Protein AF-A0A831QLX2-F1 (afdb_monomer)

Radius of gyration: 13.05 Å; Cα contacts (8 Å, |Δi|>4): 176; chains: 1; bounding box: 30×36×28 Å

pLDDT: mean 95.75, std 7.24, range [48.03, 98.81]

Sequence (93 aa):
MKKIFCFNNGGSDAWYTAMAMAEDGTCIATHVCSHESFMKHDLGITSDWKYNLYNKHYGEGNWELEWVCNPKMHKGLKLAYKRNQEMWAKEGK

Secondary structure (DSSP, 8-state):
-EEEEEEE----TT-EEEEEEETTS-EEEEEEESSHHHHHHHTTSSS-TTHHHHHHHH-TTSEEEEE-S-TTT-HHHHHHHHHHHHHHHHTT-

Organism: NCBI:txid641691

Foldseek 3Di:
DWEWEWEFPDDDAQFTKIWTFTLLQDTQDIDGGNDPVCSCVCVAVPHCHSVVSVCVVQNPPRYDYDYDHDLPPDPSNVNSNVSNVVVVVVVPD

Mean predicted aligned error: 2.89 Å

Solvent-accessible surface area (backbone atoms only — not comparable to full-atom values): 5222 Å² total; per-residue (Å²): 120,43,52,29,41,32,34,78,74,48,71,50,91,61,50,25,34,31,38,30,35,28,54,79,21,50,75,74,47,74,45,82,31,59,48,77,86,51,42,47,40,68,66,26,73,75,42,73,39,62,44,71,54,51,31,70,73,61,37,78,92,35,57,46,80,40,82,44,93,51,65,94,74,36,65,65,57,50,51,8,52,51,38,30,52,52,50,49,63,71,67,70,119

Nearest PDB structures (foldseek):
  8h9d-assembly1_B  TM=3.868E-01  e=1.889E-01  Lachnospiraceae bacterium
  7o3d-assembly1_A  TM=2.551E-01  e=5.947E-02  Saccharomyces cerevisiae S288C
  6klb-assembly1_D  TM=3.090E-01  e=2.604E-01  Lachnospiraceae bacterium
  5ux0-assembly1_A  TM=5.063E-01  e=4.993E+00  Marinitoga piezophila
  6omv-assembly1_B  TM=3.023E-01  e=1.383E+00  Lachnospiraceae bacterium ND2006

Structure (mmCIF, N/CA/C/O backbone):
data_AF-A0A831QLX2-F1
#
_entry.id   AF-A0A831QLX2-F1
#
loop_
_atom_site.group_PDB
_atom_site.id
_atom_site.type_symbol
_atom_site.label_atom_id
_atom_site.label_alt_id
_atom_site.label_comp_id
_atom_site.label_asym_id
_atom_site.label_entity_id
_atom_site.label_seq_id
_atom_site.pdbx_PDB_ins_code
_atom_site.Cartn_x
_atom_site.Cartn_y
_atom_site.Cartn_z
_atom_site.occupancy
_atom_site.B_iso_or_equiv
_atom_site.auth_seq_id
_atom_site.auth_comp_id
_atom_site.auth_asym_id
_atom_site.auth_atom_id
_atom_site.pdbx_PDB_model_num
ATOM 1 N N . MET A 1 1 ? -14.911 -2.082 7.781 1.00 89.50 1 MET A N 1
ATOM 2 C CA . MET A 1 1 ? -13.464 -2.334 7.889 1.00 89.50 1 MET A CA 1
ATOM 3 C C . MET A 1 1 ? -12.723 -1.113 7.370 1.00 89.50 1 MET A C 1
ATOM 5 O O . MET A 1 1 ? -13.214 -0.514 6.418 1.00 89.50 1 MET A O 1
ATOM 9 N N . LYS A 1 2 ? -11.613 -0.713 7.993 1.00 97.88 2 LYS A N 1
ATOM 10 C CA . LYS A 1 2 ? -10.753 0.370 7.501 1.00 97.88 2 LYS A CA 1
ATOM 11 C C . LYS A 1 2 ? -9.805 -0.142 6.420 1.00 97.88 2 LYS A C 1
ATOM 13 O O . LYS A 1 2 ? -9.280 -1.245 6.546 1.00 97.88 2 LYS A O 1
ATOM 18 N N . LYS A 1 3 ? -9.581 0.640 5.365 1.00 98.50 3 LYS A N 1
ATOM 19 C CA . LYS A 1 3 ? -8.710 0.230 4.249 1.00 98.50 3 LYS A CA 1
ATOM 20 C C . LYS A 1 3 ? -7.259 0.647 4.481 1.00 98.50 3 LYS A C 1
ATOM 22 O O . LYS A 1 3 ? -6.991 1.784 4.870 1.00 98.50 3 LYS A O 1
ATOM 27 N N . ILE A 1 4 ? -6.328 -0.251 4.171 1.00 98.81 4 ILE A N 1
ATOM 28 C CA . ILE A 1 4 ? -4.896 0.036 4.055 1.00 98.81 4 ILE A CA 1
ATOM 29 C C . ILE A 1 4 ? -4.449 -0.380 2.652 1.00 98.81 4 ILE A C 1
ATOM 31 O O . ILE A 1 4 ? -4.512 -1.549 2.281 1.00 98.81 4 ILE A O 1
ATOM 35 N N . PHE A 1 5 ? -4.015 0.590 1.855 1.00 98.81 5 PHE A N 1
ATOM 36 C CA . PHE A 1 5 ? -3.614 0.396 0.468 1.00 98.81 5 PHE A CA 1
ATOM 37 C C . PHE A 1 5 ? -2.128 0.047 0.389 1.00 98.81 5 PHE A C 1
ATOM 39 O O . PHE A 1 5 ? -1.276 0.875 0.714 1.00 98.81 5 PHE A O 1
ATOM 46 N N . CYS A 1 6 ? -1.827 -1.159 -0.078 1.00 98.75 6 CYS A N 1
ATOM 47 C CA . CYS A 1 6 ? -0.487 -1.683 -0.311 1.00 98.75 6 CYS A CA 1
ATOM 48 C C . CYS A 1 6 ? -0.124 -1.545 -1.791 1.00 98.75 6 CYS A C 1
ATOM 50 O O . CYS A 1 6 ? -0.894 -1.969 -2.653 1.00 98.75 6 CYS A O 1
ATOM 52 N N . PHE A 1 7 ? 1.031 -0.965 -2.111 1.00 98.44 7 PHE A N 1
ATOM 53 C CA . PHE A 1 7 ? 1.425 -0.758 -3.504 1.00 98.44 7 PHE A CA 1
ATOM 54 C C . PHE A 1 7 ? 2.931 -0.626 -3.713 1.00 98.44 7 PHE A C 1
ATOM 56 O O . PHE A 1 7 ? 3.676 -0.237 -2.811 1.00 98.44 7 PHE A O 1
ATOM 63 N N . ASN A 1 8 ? 3.352 -0.893 -4.951 1.00 97.94 8 ASN A N 1
ATOM 64 C CA . ASN A 1 8 ? 4.661 -0.511 -5.464 1.00 97.94 8 ASN A CA 1
ATOM 65 C C . ASN A 1 8 ? 4.696 1.016 -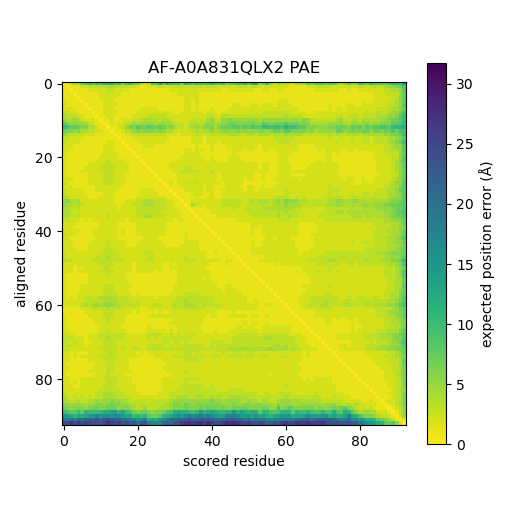5.687 1.00 97.94 8 ASN A C 1
ATOM 67 O O . ASN A 1 8 ? 3.963 1.549 -6.522 1.00 97.94 8 ASN A O 1
ATOM 71 N N . ASN A 1 9 ? 5.543 1.724 -4.940 1.00 97.56 9 ASN A N 1
ATOM 72 C CA . ASN A 1 9 ? 5.768 3.169 -5.044 1.00 97.56 9 ASN A CA 1
ATOM 73 C C . ASN A 1 9 ? 6.889 3.531 -6.046 1.00 97.56 9 ASN A C 1
ATOM 75 O O . ASN A 1 9 ? 7.361 4.666 -6.087 1.00 97.56 9 ASN A O 1
ATOM 79 N N . GLY A 1 10 ? 7.312 2.575 -6.872 1.00 96.44 10 GLY A N 1
ATOM 80 C CA . GLY A 1 10 ? 8.373 2.731 -7.859 1.00 96.44 10 GLY A CA 1
ATOM 81 C C . GLY A 1 10 ? 9.755 2.356 -7.323 1.00 96.44 10 GLY A C 1
ATOM 82 O O . GLY A 1 10 ? 9.898 1.730 -6.273 1.00 96.44 10 GLY A O 1
ATOM 83 N N . GLY A 1 11 ? 10.778 2.728 -8.090 1.00 94.81 11 GLY A N 1
ATOM 84 C CA . GLY A 1 11 ? 12.174 2.347 -7.881 1.00 94.81 11 GLY A CA 1
ATOM 85 C C . GLY A 1 11 ? 12.750 1.679 -9.128 1.00 94.81 11 GLY A C 1
ATOM 86 O O . GLY A 1 11 ? 12.189 1.801 -10.219 1.00 94.81 11 GLY A O 1
ATOM 87 N N . SER A 1 12 ? 13.868 0.985 -8.958 1.00 92.75 12 SER A N 1
ATOM 88 C CA . SER A 1 12 ? 14.549 0.219 -10.008 1.00 92.75 12 SER A CA 1
ATOM 89 C C . SER A 1 12 ? 14.886 -1.182 -9.507 1.00 92.75 12 SER A C 1
ATOM 91 O O . SER A 1 12 ? 14.752 -1.445 -8.313 1.00 92.75 12 SER A O 1
ATOM 93 N N . ASP A 1 13 ? 15.356 -2.057 -10.395 1.00 90.19 13 ASP A N 1
ATOM 94 C CA . ASP A 1 13 ? 15.814 -3.409 -10.058 1.00 90.19 13 ASP A CA 1
ATOM 95 C C . ASP A 1 13 ? 16.680 -3.412 -8.788 1.00 90.19 13 ASP A C 1
ATOM 97 O O . ASP A 1 13 ? 17.574 -2.576 -8.631 1.00 90.19 13 ASP A O 1
ATOM 101 N N . ALA A 1 14 ? 16.382 -4.340 -7.874 1.00 91.94 14 ALA A N 1
ATOM 102 C CA . ALA A 1 14 ? 16.964 -4.462 -6.534 1.00 91.94 14 ALA A CA 1
ATOM 103 C C . ALA A 1 14 ? 16.626 -3.344 -5.513 1.00 91.94 14 ALA A C 1
ATOM 105 O O . ALA A 1 14 ? 16.984 -3.481 -4.344 1.00 91.94 14 ALA A O 1
ATOM 106 N N . TRP A 1 15 ? 15.910 -2.285 -5.909 1.00 96.00 15 TRP A N 1
ATOM 107 C CA . TRP A 1 15 ? 15.676 -1.068 -5.114 1.00 96.00 15 TRP A CA 1
ATOM 108 C C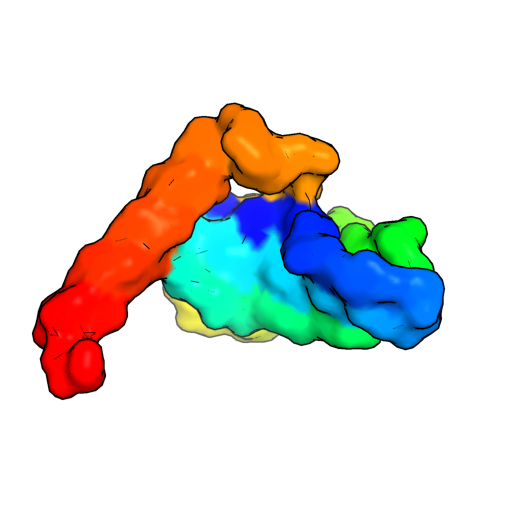 . TRP A 1 15 ? 14.245 -0.527 -5.231 1.00 96.00 15 TRP A C 1
ATOM 110 O O . TRP A 1 15 ? 14.018 0.686 -5.291 1.00 96.00 15 TRP A O 1
ATOM 120 N N . TYR A 1 16 ? 13.251 -1.407 -5.281 1.00 97.56 16 TYR A N 1
ATOM 121 C CA . TYR A 1 16 ? 11.865 -0.962 -5.286 1.00 97.56 16 TYR A CA 1
ATOM 122 C C . TYR A 1 16 ? 11.399 -0.553 -3.890 1.00 97.56 16 TYR A C 1
ATOM 124 O O . TYR A 1 16 ? 11.878 -1.067 -2.884 1.00 97.56 16 TYR A O 1
ATOM 132 N N . THR A 1 17 ? 10.419 0.343 -3.816 1.00 97.94 17 THR A N 1
ATOM 133 C CA . THR A 1 17 ? 9.824 0.779 -2.548 1.00 97.94 17 THR A CA 1
ATOM 134 C C . THR A 1 17 ? 8.369 0.342 -2.478 1.00 97.94 17 THR A C 1
ATOM 136 O O . THR A 1 17 ? 7.543 0.796 -3.262 1.00 97.94 17 THR A O 1
ATOM 139 N N . ALA A 1 18 ? 8.036 -0.508 -1.514 1.00 98.12 18 ALA A N 1
ATOM 140 C CA . ALA A 1 18 ? 6.666 -0.874 -1.185 1.00 98.12 18 ALA A CA 1
ATOM 141 C C . ALA A 1 18 ? 6.125 0.055 -0.088 1.00 98.12 18 ALA A C 1
ATOM 143 O O . ALA A 1 18 ? 6.843 0.389 0.860 1.00 98.12 18 ALA A O 1
ATOM 144 N N . MET A 1 19 ? 4.860 0.466 -0.191 1.00 98.56 19 MET A N 1
ATOM 145 C CA . MET A 1 19 ? 4.201 1.330 0.794 1.00 98.56 19 MET A CA 1
ATOM 146 C C . MET A 1 19 ? 2.823 0.801 1.187 1.00 98.56 19 MET A C 1
ATOM 148 O O . MET A 1 19 ? 2.088 0.294 0.342 1.00 98.56 19 MET A O 1
ATOM 152 N N . ALA A 1 20 ? 2.466 0.980 2.461 1.00 98.69 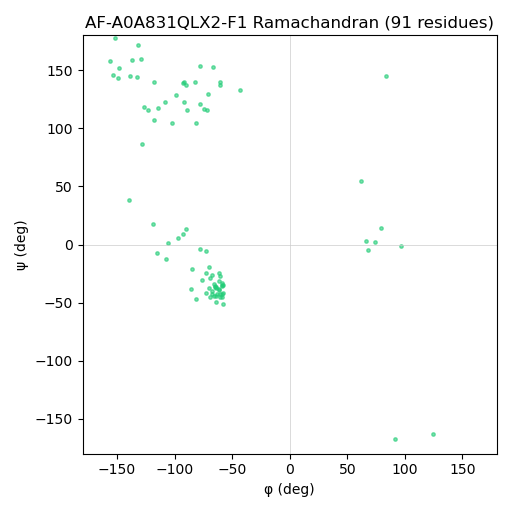20 ALA A N 1
ATOM 153 C CA . ALA A 1 20 ? 1.134 0.753 3.007 1.00 98.69 20 ALA A CA 1
ATOM 154 C C . ALA A 1 20 ? 0.563 2.074 3.548 1.00 98.69 20 ALA A C 1
ATOM 156 O O . ALA A 1 20 ? 1.000 2.576 4.588 1.00 98.69 20 ALA A O 1
ATOM 157 N N . MET A 1 21 ? -0.410 2.637 2.831 1.00 98.69 21 MET A N 1
ATOM 158 C CA . MET A 1 21 ? -1.074 3.893 3.182 1.00 98.69 21 MET A CA 1
ATOM 159 C C . MET A 1 21 ? -2.504 3.628 3.650 1.00 98.69 21 MET A C 1
ATOM 161 O O . MET A 1 21 ? -3.312 3.060 2.920 1.00 98.69 21 MET A O 1
ATOM 165 N N . ALA A 1 22 ? -2.817 4.058 4.864 1.00 98.56 22 ALA A N 1
ATOM 166 C CA . ALA A 1 22 ? -4.146 3.980 5.445 1.00 98.56 22 ALA A CA 1
ATOM 167 C C . ALA A 1 22 ? -5.125 4.895 4.698 1.00 98.56 22 ALA A C 1
ATOM 169 O O . ALA A 1 22 ? -4.728 5.931 4.163 1.00 98.56 22 ALA A O 1
ATOM 170 N N . GLU A 1 23 ? -6.417 4.567 4.693 1.00 98.44 23 GLU A N 1
ATOM 171 C CA . GLU A 1 23 ? -7.415 5.409 4.030 1.00 98.44 23 GLU A CA 1
ATOM 172 C C . GLU A 1 23 ? -7.491 6.828 4.602 1.00 98.44 23 GLU A C 1
ATOM 174 O O . GLU A 1 23 ? -7.831 7.757 3.871 1.00 98.44 23 GLU A O 1
ATOM 179 N N . ASP A 1 24 ? -7.143 7.028 5.875 1.00 97.94 24 ASP A N 1
ATOM 180 C CA . ASP A 1 24 ? -7.051 8.357 6.495 1.00 97.94 24 ASP A CA 1
ATOM 181 C C . ASP A 1 24 ? -5.834 9.179 6.035 1.00 97.94 24 ASP A C 1
ATOM 183 O O . ASP A 1 24 ? -5.740 10.357 6.363 1.00 97.94 24 ASP A O 1
ATOM 187 N N . GLY A 1 25 ? -4.945 8.591 5.233 1.00 97.81 25 GLY A N 1
ATOM 188 C CA . GLY A 1 25 ? -3.741 9.221 4.707 1.00 97.81 25 GLY A CA 1
ATOM 189 C C . GLY A 1 25 ? -2.470 8.936 5.503 1.00 97.81 25 GLY A C 1
ATOM 190 O O . GLY A 1 25 ? -1.399 9.386 5.102 1.00 97.81 25 GLY A O 1
ATOM 191 N N . THR A 1 26 ? -2.525 8.186 6.601 1.00 98.00 26 THR A N 1
ATOM 192 C CA . THR A 1 26 ? -1.321 7.812 7.357 1.00 98.00 26 THR A CA 1
ATOM 193 C C . THR A 1 26 ? -0.487 6.802 6.570 1.00 98.00 26 THR A C 1
ATOM 195 O O . THR A 1 26 ? -0.993 5.775 6.123 1.00 98.00 26 THR A O 1
ATOM 198 N N . CYS A 1 27 ? 0.814 7.052 6.409 1.00 97.81 27 CYS A N 1
ATOM 199 C CA . CYS A 1 27 ? 1.737 6.035 5.905 1.00 97.81 27 CYS A CA 1
ATOM 200 C C . CYS A 1 27 ? 2.137 5.120 7.070 1.00 97.81 27 CYS A C 1
ATOM 202 O O . CYS A 1 27 ? 2.907 5.536 7.933 1.00 97.81 27 CYS A O 1
ATOM 204 N N . ILE A 1 28 ? 1.584 3.906 7.128 1.00 98.12 28 ILE A N 1
ATOM 205 C CA . ILE A 1 28 ? 1.761 3.019 8.290 1.00 98.12 28 ILE A CA 1
ATOM 206 C C . ILE A 1 28 ? 3.049 2.199 8.170 1.00 98.12 28 ILE A C 1
ATOM 208 O O . ILE A 1 28 ? 3.730 1.961 9.167 1.00 98.12 28 ILE A O 1
ATOM 212 N N . ALA A 1 29 ? 3.387 1.744 6.961 1.00 98.19 29 ALA A N 1
ATOM 213 C CA . ALA A 1 29 ? 4.559 0.907 6.739 1.00 98.19 29 ALA A CA 1
ATOM 214 C C . ALA A 1 29 ? 5.189 1.136 5.364 1.00 98.19 29 ALA A C 1
ATOM 216 O O . ALA A 1 29 ? 4.509 1.464 4.390 1.00 98.19 29 ALA A O 1
ATOM 217 N N . THR A 1 30 ? 6.497 0.894 5.293 1.00 97.81 30 THR A N 1
ATOM 218 C CA . THR A 1 30 ? 7.277 0.856 4.054 1.00 97.81 30 THR A CA 1
ATOM 219 C C . THR A 1 30 ? 8.243 -0.329 4.071 1.00 97.81 30 THR A C 1
ATOM 221 O O . THR A 1 30 ? 8.576 -0.869 5.136 1.00 97.81 30 THR A O 1
ATOM 224 N N . HIS A 1 31 ? 8.691 -0.745 2.889 1.00 97.88 31 HIS A N 1
ATOM 225 C CA . HIS A 1 31 ? 9.778 -1.706 2.736 1.00 97.88 31 HIS A CA 1
ATOM 226 C C . HIS A 1 31 ? 10.565 -1.443 1.451 1.00 97.88 31 HIS A C 1
ATOM 228 O O . HIS A 1 31 ? 9.979 -1.088 0.429 1.00 97.88 31 HIS A O 1
ATOM 234 N N . VAL A 1 32 ? 11.884 -1.631 1.494 1.00 97.56 32 VAL A N 1
ATOM 235 C CA . VAL A 1 32 ? 12.723 -1.656 0.289 1.00 97.56 32 VAL A CA 1
ATOM 236 C C . VAL A 1 32 ? 12.822 -3.104 -0.162 1.00 97.56 32 VAL A C 1
ATOM 238 O O . VAL A 1 32 ? 13.237 -3.955 0.615 1.00 97.56 32 VAL A O 1
ATOM 241 N N . CYS A 1 33 ? 12.418 -3.376 -1.398 1.00 95.31 33 CYS A N 1
ATOM 242 C CA . CYS A 1 33 ? 12.288 -4.720 -1.942 1.00 95.31 33 CYS A CA 1
ATOM 243 C C . CYS A 1 33 ? 13.233 -4.903 -3.123 1.00 95.31 33 CYS A C 1
ATOM 245 O O . CYS A 1 33 ? 13.324 -4.043 -4.002 1.00 95.31 33 CYS A O 1
ATOM 247 N N . SER A 1 34 ? 13.859 -6.073 -3.201 1.00 94.69 34 SER A N 1
ATOM 248 C CA . SER A 1 34 ? 14.691 -6.426 -4.349 1.00 94.69 34 SER A CA 1
ATOM 249 C C . SER A 1 34 ? 13.871 -6.725 -5.610 1.00 94.69 34 SER A C 1
ATOM 251 O O . SER A 1 34 ? 14.377 -6.585 -6.722 1.00 94.69 34 SER A O 1
ATOM 253 N N . HIS A 1 35 ? 12.603 -7.118 -5.448 1.00 94.88 35 HIS A N 1
ATOM 254 C CA . HIS A 1 35 ? 11.708 -7.479 -6.542 1.00 94.88 35 HIS A CA 1
ATOM 255 C C . HIS A 1 35 ? 10.235 -7.248 -6.164 1.00 94.88 35 HIS A C 1
ATOM 257 O O . HIS A 1 35 ? 9.842 -7.465 -5.016 1.00 94.88 35 HIS A O 1
ATOM 263 N N . GLU A 1 36 ? 9.397 -6.856 -7.130 1.00 93.19 36 GLU A N 1
ATOM 264 C CA . GLU A 1 36 ? 7.973 -6.556 -6.890 1.00 93.19 36 GLU A CA 1
ATOM 265 C C . GLU A 1 36 ? 7.187 -7.766 -6.359 1.00 93.19 36 GLU A C 1
ATOM 267 O O . GLU A 1 36 ? 6.278 -7.616 -5.542 1.00 93.19 36 GLU A O 1
ATOM 272 N N . SER A 1 37 ? 7.568 -8.983 -6.757 1.00 94.75 37 SER A N 1
ATOM 273 C CA . SER A 1 37 ? 6.888 -10.210 -6.318 1.00 94.75 37 SER A CA 1
ATOM 274 C C . SER A 1 37 ? 6.930 -10.437 -4.803 1.00 94.75 37 SER A C 1
ATOM 276 O O . SER A 1 37 ? 6.057 -11.130 -4.286 1.00 94.75 37 SER A O 1
ATOM 278 N N . PHE A 1 38 ? 7.911 -9.870 -4.092 1.00 96.75 38 PHE A N 1
ATOM 279 C CA . PHE A 1 38 ? 8.022 -10.003 -2.635 1.00 96.75 38 PHE A CA 1
ATOM 280 C C . PHE A 1 38 ? 7.181 -8.976 -1.873 1.00 96.75 38 PHE A C 1
ATOM 282 O O . PHE A 1 38 ? 6.756 -9.245 -0.755 1.00 96.75 38 PHE A O 1
ATOM 289 N N . MET A 1 39 ? 6.801 -7.862 -2.503 1.00 98.12 39 MET A N 1
ATOM 290 C CA . MET A 1 39 ? 6.139 -6.743 -1.821 1.00 98.12 39 MET A CA 1
ATOM 291 C C . MET A 1 39 ? 4.828 -7.115 -1.128 1.00 98.12 39 MET A C 1
ATOM 293 O O . MET A 1 39 ? 4.503 -6.571 -0.075 1.00 98.12 39 MET A O 1
ATOM 297 N N . LYS A 1 40 ? 4.053 -8.038 -1.711 1.00 98.25 40 LYS A N 1
ATOM 298 C CA . LYS A 1 40 ? 2.822 -8.536 -1.082 1.00 98.25 40 LYS A CA 1
ATOM 299 C C . LYS A 1 40 ? 3.121 -9.275 0.222 1.00 98.25 40 LYS A C 1
ATOM 301 O O . LYS A 1 40 ? 2.370 -9.127 1.179 1.00 98.25 40 LYS A O 1
ATOM 306 N N . HIS A 1 41 ? 4.211 -10.032 0.275 1.00 98.06 41 HIS A N 1
ATOM 307 C CA . HIS A 1 41 ? 4.668 -10.657 1.509 1.00 98.06 41 HIS A CA 1
ATOM 308 C C . HIS A 1 41 ? 5.193 -9.597 2.483 1.00 98.06 41 HIS A C 1
ATOM 310 O O . HIS A 1 41 ? 4.797 -9.591 3.641 1.00 98.06 41 HIS A O 1
ATOM 316 N N . ASP A 1 42 ? 6.006 -8.653 2.014 1.00 97.88 42 ASP A N 1
ATOM 317 C CA . ASP A 1 42 ? 6.668 -7.674 2.885 1.00 97.88 42 ASP A CA 1
ATOM 318 C C . ASP A 1 42 ? 5.699 -6.675 3.544 1.00 97.88 42 ASP A C 1
ATOM 320 O O . ASP A 1 42 ? 5.974 -6.143 4.626 1.00 97.88 42 ASP A O 1
ATOM 324 N N . LEU A 1 43 ? 4.556 -6.427 2.895 1.00 98.38 43 LEU A N 1
ATOM 325 C CA . LEU A 1 43 ? 3.458 -5.597 3.398 1.00 98.38 43 LEU A CA 1
ATOM 326 C C . LEU A 1 43 ? 2.324 -6.398 4.066 1.00 98.38 43 LEU A C 1
ATOM 328 O O . LEU A 1 43 ? 1.298 -5.813 4.399 1.00 98.38 43 LEU A O 1
ATOM 332 N N . GLY A 1 44 ? 2.456 -7.716 4.234 1.00 98.12 44 GLY A N 1
ATOM 333 C CA . GLY A 1 44 ? 1.457 -8.515 4.955 1.00 98.12 44 GLY A CA 1
ATOM 334 C C . GLY A 1 44 ? 0.189 -8.888 4.167 1.00 98.12 44 GLY A C 1
ATOM 335 O O . GLY A 1 44 ? -0.798 -9.336 4.743 1.00 98.12 44 GLY A O 1
ATOM 336 N N . ILE A 1 45 ? 0.163 -8.742 2.839 1.00 98.19 45 ILE A N 1
ATOM 337 C CA . ILE A 1 45 ? -0.959 -9.246 2.015 1.00 98.19 45 ILE A CA 1
ATOM 338 C C . ILE A 1 45 ? -0.981 -10.781 2.023 1.00 98.19 45 ILE A C 1
ATOM 340 O O . ILE A 1 45 ? -2.045 -11.392 2.048 1.00 98.19 45 ILE A O 1
ATOM 344 N N . THR A 1 46 ? 0.196 -11.407 1.963 1.00 98.06 46 THR A N 1
ATOM 345 C CA . THR A 1 46 ? 0.360 -12.873 1.938 1.00 98.06 46 THR A CA 1
ATOM 346 C C . THR A 1 46 ? 1.161 -13.396 3.134 1.00 98.06 46 THR A C 1
ATOM 348 O O . THR A 1 46 ? 1.720 -14.4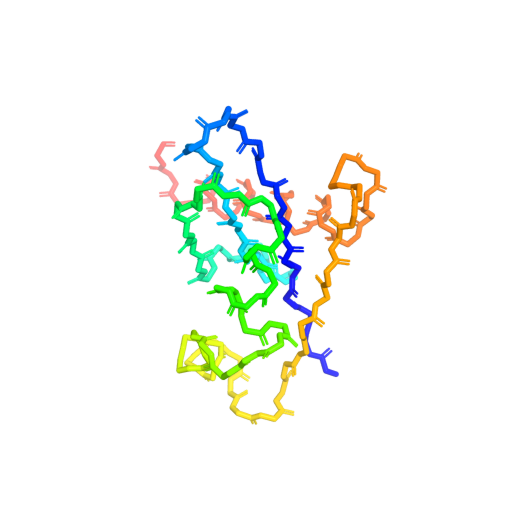88 3.072 1.00 98.06 46 THR A O 1
ATOM 351 N N . SER A 1 47 ? 1.286 -12.594 4.188 1.00 98.00 47 SER A N 1
ATOM 352 C CA . SER A 1 47 ? 1.976 -12.915 5.440 1.00 98.00 47 SER A CA 1
ATOM 353 C C . SER A 1 47 ? 1.342 -12.110 6.580 1.00 98.00 47 SER A C 1
ATOM 355 O O . SER A 1 47 ? 0.455 -11.295 6.344 1.00 98.00 47 SER A O 1
ATOM 357 N N . ASP A 1 48 ? 1.807 -12.303 7.806 1.00 97.94 48 ASP A N 1
ATOM 358 C CA . ASP A 1 48 ? 1.456 -11.494 8.977 1.00 97.94 48 ASP A CA 1
ATOM 359 C C . ASP A 1 48 ? 2.436 -10.327 9.220 1.00 97.94 48 ASP A C 1
ATOM 361 O O . ASP A 1 48 ? 2.380 -9.636 10.246 1.00 97.94 48 ASP A O 1
ATOM 365 N N . TRP A 1 49 ? 3.351 -10.065 8.278 1.00 97.75 49 TRP A N 1
ATOM 366 C CA . TRP A 1 49 ? 4.315 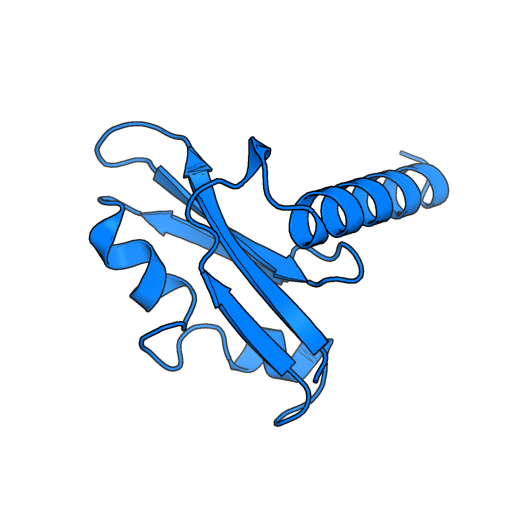-8.981 8.420 1.00 97.75 49 TRP A CA 1
ATOM 367 C C . TRP A 1 49 ? 3.610 -7.633 8.546 1.00 97.75 49 TRP A C 1
ATOM 369 O O . TRP A 1 49 ? 2.642 -7.334 7.851 1.00 97.75 49 TRP A O 1
ATOM 379 N N . LYS A 1 50 ? 4.137 -6.788 9.441 1.00 97.81 50 LYS A N 1
ATOM 380 C CA . LYS A 1 50 ? 3.625 -5.439 9.749 1.00 97.81 50 LYS A CA 1
ATOM 381 C C . LYS A 1 50 ? 2.235 -5.401 10.406 1.00 97.81 50 LYS A C 1
ATOM 383 O O . LYS A 1 50 ? 1.773 -4.301 10.712 1.00 97.81 50 LYS A O 1
ATOM 388 N N . TYR A 1 51 ? 1.599 -6.538 10.722 1.00 98.31 51 TYR A N 1
ATOM 389 C CA . TYR A 1 51 ? 0.270 -6.563 11.363 1.00 98.31 51 TYR A CA 1
ATOM 390 C C . TYR A 1 51 ? 0.261 -5.843 12.708 1.00 98.31 51 TYR A C 1
ATOM 392 O O . TYR A 1 51 ? -0.710 -5.174 13.043 1.00 98.31 51 TYR A O 1
ATOM 400 N N . ASN A 1 52 ? 1.367 -5.882 13.452 1.00 98.50 52 ASN A N 1
ATOM 401 C CA . ASN A 1 52 ? 1.526 -5.105 14.679 1.00 98.50 52 ASN A CA 1
ATOM 402 C C . ASN A 1 52 ? 1.375 -3.586 14.451 1.00 98.50 52 ASN A C 1
ATOM 404 O O . ASN A 1 52 ? 0.816 -2.897 15.302 1.00 98.50 52 ASN A O 1
ATOM 408 N N . LEU A 1 53 ? 1.835 -3.058 13.311 1.00 98.62 53 LEU A N 1
ATOM 409 C CA . LEU A 1 53 ? 1.673 -1.647 12.949 1.00 98.62 53 LEU A CA 1
ATOM 410 C C . LEU A 1 53 ? 0.222 -1.340 12.565 1.00 98.62 53 LEU A C 1
ATOM 412 O O . LEU A 1 53 ? -0.326 -0.328 12.998 1.00 98.62 53 LEU A O 1
ATOM 416 N N . TYR A 1 54 ? -0.418 -2.231 11.805 1.00 98.56 54 TYR A N 1
ATOM 417 C CA . TYR A 1 54 ? -1.817 -2.080 11.397 1.00 98.56 54 TYR A CA 1
ATOM 418 C C . TYR A 1 54 ? -2.772 -2.161 12.596 1.00 98.56 54 TYR A C 1
ATOM 420 O O . TYR A 1 54 ? -3.630 -1.294 12.766 1.00 98.56 54 TYR A O 1
ATOM 428 N N . ASN A 1 55 ? -2.547 -3.122 13.494 1.00 98.50 55 ASN A N 1
ATOM 429 C CA . ASN A 1 55 ? -3.266 -3.261 14.759 1.00 98.50 55 ASN A CA 1
ATOM 430 C C . ASN A 1 55 ? -3.063 -2.039 15.657 1.00 98.50 55 ASN A C 1
ATOM 432 O O . ASN A 1 55 ? -4.014 -1.581 16.281 1.00 98.50 55 ASN A O 1
ATOM 436 N N . LYS A 1 56 ? -1.855 -1.466 15.703 1.00 98.62 56 LYS A N 1
ATOM 437 C CA . LYS A 1 56 ? -1.601 -0.235 16.461 1.00 98.62 56 LYS A CA 1
ATOM 438 C C . LYS A 1 56 ? -2.364 0.970 15.899 1.00 98.62 56 LYS A C 1
ATOM 440 O O . LYS A 1 56 ? -2.778 1.821 16.679 1.00 98.62 56 LYS A O 1
ATOM 445 N N . HIS A 1 57 ? -2.534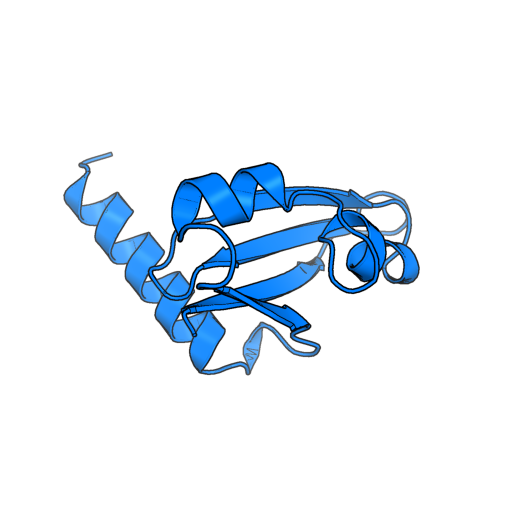 1.057 14.577 1.00 98.12 57 HIS A N 1
ATOM 446 C CA . HIS A 1 57 ? -3.189 2.198 13.924 1.00 98.12 57 HIS A CA 1
ATOM 447 C C . HIS A 1 57 ? -4.722 2.116 13.956 1.00 98.12 57 HIS A C 1
ATOM 449 O O . HIS A 1 57 ? -5.379 3.093 14.301 1.00 98.12 57 HIS A O 1
ATOM 455 N N . TYR A 1 58 ? -5.300 0.957 13.623 1.00 98.25 58 TYR A N 1
ATOM 456 C CA . TYR A 1 58 ? -6.757 0.786 13.503 1.00 98.25 58 TYR A CA 1
ATOM 457 C C . TYR A 1 58 ? -7.389 -0.176 14.515 1.00 98.25 58 TYR A C 1
ATOM 459 O O . TYR A 1 58 ? -8.615 -0.246 14.594 1.00 98.25 58 TYR A O 1
ATOM 467 N N . GLY A 1 59 ? -6.595 -0.888 15.311 1.00 98.12 59 GLY A N 1
ATOM 468 C CA . GLY A 1 59 ? -7.066 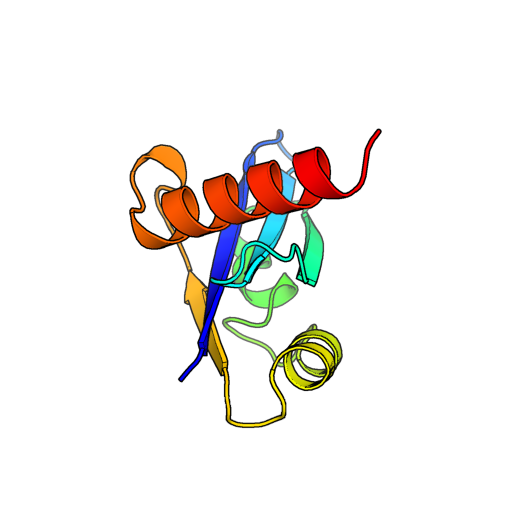-1.972 16.172 1.00 98.12 59 GLY A CA 1
ATOM 469 C C . GLY A 1 59 ? -7.171 -3.298 15.417 1.00 98.12 59 GLY A C 1
ATOM 470 O O . GLY A 1 59 ? -7.502 -3.338 14.232 1.00 98.12 59 GLY A O 1
ATOM 471 N N . GLU A 1 60 ? -6.884 -4.396 16.109 1.00 98.06 60 GLU A N 1
ATOM 472 C CA . GLU A 1 60 ? -6.976 -5.741 15.540 1.00 98.06 60 GLU A CA 1
ATOM 473 C C . GLU A 1 60 ? -8.403 -6.062 15.072 1.00 98.06 60 GLU A C 1
ATOM 475 O O . GLU A 1 60 ? -9.381 -5.716 15.734 1.00 98.06 60 GLU A O 1
ATOM 480 N N . GLY A 1 61 ? -8.521 -6.678 13.892 1.00 97.25 61 GLY A N 1
ATOM 481 C CA . GLY A 1 61 ? -9.810 -7.026 13.284 1.00 97.25 61 GLY A CA 1
ATOM 482 C C . GLY A 1 61 ? -10.600 -5.851 12.692 1.00 97.25 61 GLY A C 1
ATOM 483 O O . GLY A 1 61 ? -11.701 -6.064 12.191 1.00 97.25 61 GLY A O 1
ATOM 484 N N . ASN A 1 62 ? -10.062 -4.625 12.717 1.00 98.25 62 ASN A N 1
ATOM 485 C CA . ASN A 1 62 ? -10.748 -3.427 12.212 1.00 98.25 62 ASN A CA 1
ATOM 486 C C . ASN A 1 62 ? -10.208 -2.907 10.876 1.00 98.25 62 ASN A C 1
ATOM 488 O O . ASN A 1 62 ? -10.708 -1.899 10.367 1.00 98.25 62 ASN A O 1
ATOM 492 N N . TRP A 1 63 ? -9.218 -3.575 10.289 1.00 98.44 63 TRP A N 1
ATOM 493 C CA . TRP A 1 63 ? -8.587 -3.182 9.034 1.00 98.44 63 TRP A CA 1
ATOM 494 C C . TRP A 1 63 ? -8.525 -4.339 8.039 1.00 98.44 63 TRP A C 1
ATOM 496 O O . TRP A 1 63 ? -8.626 -5.508 8.395 1.00 98.44 63 TRP A O 1
ATOM 506 N N . GLU A 1 64 ? -8.366 -3.989 6.770 1.00 98.44 64 GLU A N 1
ATOM 507 C CA . GLU A 1 64 ? -8.086 -4.920 5.682 1.00 98.44 64 GLU A CA 1
ATOM 508 C C . GLU A 1 64 ? -7.039 -4.308 4.747 1.00 98.44 64 GLU A C 1
ATOM 510 O O . GLU A 1 64 ? -7.006 -3.090 4.528 1.00 98.44 64 GLU A O 1
ATOM 515 N N . LEU A 1 65 ? -6.181 -5.167 4.200 1.00 98.62 65 LEU A N 1
ATOM 516 C CA . LEU A 1 65 ? -5.163 -4.770 3.238 1.00 98.62 65 LEU A CA 1
ATOM 517 C C . LEU A 1 65 ? -5.697 -4.931 1.818 1.00 98.62 65 LEU A C 1
ATOM 519 O O . LEU A 1 65 ? -6.339 -5.924 1.477 1.00 98.62 65 LEU A O 1
ATOM 523 N N . GLU A 1 66 ? -5.387 -3.960 0.972 1.00 98.56 66 GLU A N 1
ATOM 524 C CA . GLU A 1 66 ? -5.755 -3.956 -0.436 1.00 98.56 66 GLU A CA 1
ATOM 525 C C . GLU A 1 66 ? -4.509 -3.736 -1.288 1.00 98.56 66 GLU A C 1
ATOM 527 O O . GLU A 1 66 ? -3.870 -2.688 -1.205 1.00 98.56 66 GLU A O 1
ATOM 532 N N . TRP A 1 67 ? -4.165 -4.710 -2.134 1.00 98.50 67 TRP A N 1
ATOM 533 C CA . TRP A 1 67 ? -3.088 -4.530 -3.103 1.00 98.50 67 TRP A CA 1
ATOM 534 C C . TRP A 1 67 ? -3.563 -3.706 -4.302 1.00 98.50 67 TRP A C 1
ATOM 536 O O . TRP A 1 67 ? -4.459 -4.119 -5.039 1.00 98.50 67 TRP A O 1
ATOM 546 N N . VAL A 1 68 ? -2.915 -2.570 -4.545 1.00 98.44 68 VAL A N 1
ATOM 547 C CA . VAL A 1 68 ? -3.259 -1.643 -5.623 1.00 98.44 68 VAL A CA 1
ATOM 548 C C . VAL A 1 68 ? -2.279 -1.799 -6.788 1.00 98.44 68 VAL A C 1
ATOM 550 O O . VAL A 1 68 ? -1.162 -1.289 -6.753 1.00 98.44 68 VAL A O 1
ATOM 553 N N . CYS A 1 69 ? -2.725 -2.450 -7.869 1.00 96.50 69 CYS A N 1
ATOM 554 C CA . CYS A 1 69 ? -1.899 -2.676 -9.066 1.00 96.50 69 CYS A CA 1
ATOM 555 C C . CYS A 1 69 ? -1.598 -1.396 -9.864 1.00 96.50 69 CYS A C 1
ATOM 557 O O . CYS A 1 69 ? -0.577 -1.317 -10.536 1.00 96.50 69 CYS A O 1
ATOM 559 N N . ASN A 1 70 ? -2.488 -0.396 -9.829 1.00 96.69 70 ASN A N 1
ATOM 560 C CA . ASN A 1 70 ? 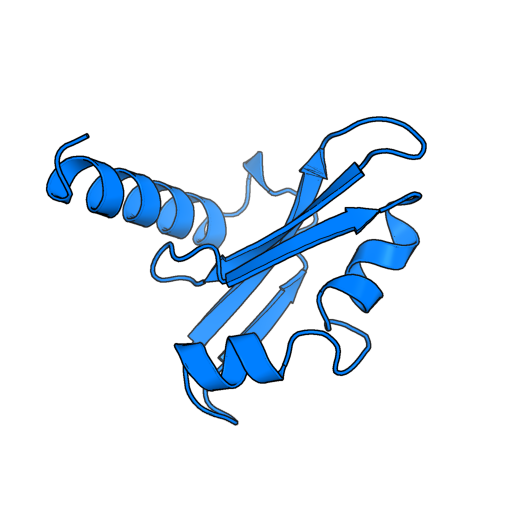-2.267 0.886 -10.502 1.00 96.69 70 ASN A CA 1
ATOM 561 C C . ASN A 1 70 ? -2.475 2.062 -9.534 1.00 96.69 70 ASN A C 1
ATOM 563 O O . ASN A 1 70 ? -3.570 2.639 -9.478 1.00 96.69 70 ASN A O 1
ATOM 567 N N . PRO A 1 71 ? -1.425 2.449 -8.788 1.00 95.94 71 PRO A N 1
ATOM 568 C CA . PRO A 1 71 ? -1.509 3.502 -7.775 1.00 95.94 71 PRO A CA 1
ATOM 569 C C . PRO A 1 71 ? -1.976 4.846 -8.340 1.00 95.94 71 PRO A C 1
ATOM 571 O O . PRO A 1 71 ? -2.754 5.560 -7.711 1.00 95.94 71 PRO A O 1
ATOM 574 N N . LYS A 1 72 ? -1.579 5.161 -9.580 1.00 94.38 72 LYS A N 1
ATOM 575 C CA . LYS A 1 72 ? -1.920 6.421 -10.259 1.00 94.38 72 LYS A CA 1
ATOM 576 C C . LYS A 1 72 ? -3.391 6.524 -10.655 1.00 94.38 72 LYS A C 1
ATOM 578 O O . LYS A 1 72 ? -3.871 7.631 -10.897 1.00 94.38 72 LYS A O 1
ATOM 583 N N . MET A 1 73 ? -4.122 5.414 -10.743 1.00 96.75 73 MET A N 1
ATOM 584 C CA . MET A 1 73 ? -5.545 5.409 -11.104 1.00 96.75 73 MET A CA 1
ATOM 585 C C . MET A 1 73 ? -6.472 5.090 -9.925 1.00 96.75 73 MET A C 1
ATOM 587 O O . MET A 1 73 ? -7.674 5.337 -10.017 1.00 96.75 73 MET A O 1
ATOM 591 N N . HIS A 1 74 ? -5.934 4.609 -8.805 1.00 98.12 74 HIS A N 1
ATOM 592 C CA . HIS A 1 74 ? -6.736 4.126 -7.689 1.00 98.12 74 HIS A CA 1
ATOM 593 C C . HIS A 1 74 ? -7.393 5.257 -6.880 1.00 98.12 74 HIS A C 1
ATOM 595 O O . HIS A 1 74 ? -6.718 6.084 -6.266 1.00 98.12 74 HIS A O 1
ATOM 601 N N . LYS A 1 75 ? -8.733 5.297 -6.860 1.00 98.12 75 LYS A N 1
ATOM 602 C CA . LYS A 1 75 ? -9.501 6.390 -6.233 1.00 98.12 75 LYS A CA 1
ATOM 603 C C . LYS A 1 75 ? -9.286 6.469 -4.720 1.00 98.12 75 LYS A C 1
ATOM 605 O O . LYS A 1 75 ? -9.083 7.565 -4.205 1.00 98.12 75 LYS A O 1
ATOM 610 N N . GLY A 1 76 ? -9.299 5.325 -4.028 1.00 98.19 76 GLY A N 1
ATOM 611 C CA . GLY A 1 76 ? -9.108 5.278 -2.574 1.00 98.19 76 GLY A CA 1
ATOM 612 C C . GLY A 1 76 ? -7.724 5.777 -2.158 1.00 98.19 76 GLY A C 1
ATOM 613 O O . GLY A 1 76 ? -7.605 6.603 -1.257 1.00 98.19 76 GLY A O 1
ATOM 614 N N . LEU A 1 77 ? -6.691 5.377 -2.903 1.00 98.19 77 LEU A N 1
ATOM 615 C CA . LEU A 1 77 ? -5.313 5.789 -2.636 1.00 98.19 77 LEU A CA 1
ATOM 616 C C . LEU A 1 77 ? -5.089 7.274 -2.954 1.00 98.19 77 LEU A C 1
ATOM 618 O O . LEU A 1 77 ? -4.417 7.964 -2.197 1.00 98.19 77 LEU A O 1
ATOM 622 N N . LYS A 1 78 ? -5.703 7.807 -4.019 1.00 98.31 78 LYS A N 1
ATOM 623 C CA . LYS A 1 78 ? -5.680 9.253 -4.305 1.00 98.31 78 LYS A CA 1
ATOM 624 C C . LYS A 1 78 ? -6.281 10.078 -3.172 1.00 98.31 78 LYS A C 1
ATOM 626 O O . LYS A 1 78 ? -5.739 11.125 -2.826 1.00 98.31 78 LYS A O 1
ATOM 631 N N . LEU A 1 79 ? -7.397 9.621 -2.603 1.00 98.31 79 LEU A N 1
ATOM 632 C CA . LEU A 1 79 ? -8.028 10.305 -1.478 1.00 98.31 79 LEU A CA 1
ATOM 633 C C . LEU A 1 79 ? -7.158 10.228 -0.219 1.00 98.31 79 LEU A C 1
ATOM 635 O O . LEU A 1 79 ? -6.993 11.242 0.454 1.00 98.31 79 LEU A O 1
ATOM 639 N N . ALA A 1 80 ? -6.565 9.067 0.063 1.00 98.19 80 ALA A N 1
ATOM 640 C CA . ALA A 1 80 ? -5.611 8.908 1.157 1.00 98.19 80 ALA A CA 1
ATOM 641 C C . ALA A 1 80 ? -4.401 9.842 0.994 1.00 98.19 80 ALA A C 1
ATOM 643 O O . ALA A 1 80 ? -4.041 10.559 1.923 1.00 98.19 80 ALA A O 1
ATOM 644 N N . TYR A 1 81 ?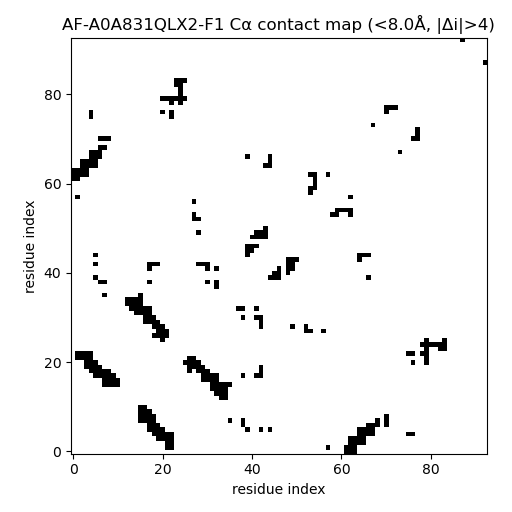 -3.837 9.931 -0.213 1.00 97.19 81 TYR A N 1
ATOM 645 C CA . TYR A 1 81 ? -2.739 10.849 -0.511 1.00 97.19 81 TYR A CA 1
ATOM 646 C C . TYR A 1 81 ? -3.131 12.315 -0.284 1.00 97.19 81 TYR A C 1
ATOM 648 O O . TYR A 1 81 ? -2.385 13.067 0.337 1.00 97.19 81 TYR A O 1
ATOM 656 N N . LYS A 1 82 ? -4.335 12.719 -0.709 1.00 97.50 82 LYS A N 1
ATOM 657 C CA . LYS A 1 82 ? -4.852 14.067 -0.439 1.00 97.50 82 LYS A CA 1
ATOM 658 C C . LYS A 1 82 ? -4.967 14.342 1.065 1.00 97.50 82 LYS A C 1
ATOM 660 O O . LYS A 1 82 ? -4.537 15.393 1.526 1.00 97.50 82 LYS A O 1
ATOM 665 N N . ARG A 1 83 ? -5.503 13.393 1.838 1.00 97.62 83 ARG A N 1
ATOM 666 C CA . ARG A 1 83 ? -5.598 13.509 3.304 1.00 97.62 83 ARG A CA 1
ATOM 667 C C . ARG A 1 83 ? -4.219 13.614 3.952 1.00 97.62 83 ARG A C 1
ATOM 669 O O . ARG A 1 83 ? -4.044 14.419 4.858 1.00 97.62 83 ARG A O 1
ATOM 676 N N . ASN A 1 84 ? -3.232 12.871 3.446 1.00 96.69 84 ASN A N 1
ATOM 677 C CA . ASN A 1 84 ? -1.843 13.010 3.873 1.00 96.69 84 ASN A CA 1
ATOM 678 C C . ASN A 1 84 ? -1.342 14.445 3.661 1.00 96.69 84 ASN A C 1
ATOM 680 O O . ASN A 1 84 ? -0.894 15.074 4.611 1.00 96.69 84 ASN A O 1
ATOM 684 N N . GLN A 1 85 ? -1.509 15.006 2.462 1.00 95.69 85 GLN A N 1
ATOM 685 C CA . GLN A 1 85 ? -1.117 16.393 2.183 1.00 95.69 85 GLN A CA 1
ATOM 686 C C . GLN A 1 85 ? -1.815 17.402 3.109 1.00 95.69 85 GLN A C 1
ATOM 688 O O . GLN A 1 85 ? -1.175 18.323 3.608 1.00 95.69 85 GLN A O 1
ATOM 693 N N . GLU A 1 86 ? -3.110 17.217 3.376 1.00 95.38 86 GLU A N 1
ATOM 694 C CA . GLU A 1 86 ? -3.875 18.071 4.292 1.00 95.38 86 GLU A CA 1
ATOM 695 C C . GLU A 1 86 ? -3.383 17.971 5.746 1.00 95.38 86 GLU A C 1
ATOM 697 O O . GLU A 1 86 ? -3.380 18.982 6.448 1.00 95.38 86 GLU A O 1
ATOM 702 N N . MET A 1 87 ? -2.961 16.787 6.205 1.00 92.38 87 MET A N 1
ATOM 703 C CA . MET A 1 87 ? -2.347 16.613 7.528 1.00 92.38 87 MET A CA 1
ATOM 704 C C . MET A 1 87 ? -1.024 17.375 7.622 1.00 92.38 87 MET A C 1
ATOM 706 O O . MET A 1 87 ? -0.857 18.188 8.526 1.00 92.38 87 MET A O 1
ATOM 710 N N . TRP A 1 88 ? -0.130 17.202 6.645 1.00 88.56 88 TRP A N 1
ATOM 711 C CA . TRP A 1 88 ? 1.168 17.886 6.629 1.00 88.56 88 TRP A CA 1
ATOM 712 C C . TRP A 1 88 ? 1.034 19.409 6.516 1.00 88.56 88 TRP A C 1
ATOM 714 O O . TRP A 1 88 ? 1.769 20.139 7.174 1.00 88.56 88 TRP A O 1
ATOM 724 N N . ALA A 1 89 ? 0.057 19.900 5.748 1.00 87.94 89 ALA A N 1
ATOM 725 C CA . ALA A 1 89 ? -0.225 21.331 5.652 1.00 87.94 89 ALA A CA 1
ATOM 726 C C . ALA A 1 89 ? -0.729 21.929 6.979 1.00 87.94 89 ALA A C 1
ATOM 728 O O . ALA A 1 89 ? -0.427 23.079 7.290 1.00 87.94 89 ALA A O 1
ATOM 729 N N . LYS A 1 90 ? -1.490 21.162 7.773 1.00 81.19 90 LYS A N 1
ATOM 730 C CA . LYS A 1 90 ? -1.963 21.585 9.104 1.00 81.19 90 LYS A CA 1
ATOM 731 C C . LYS A 1 90 ? -0.867 21.528 10.166 1.00 81.19 90 LYS A C 1
ATOM 733 O O . LYS A 1 90 ? -0.903 22.319 11.101 1.00 81.19 90 LYS A O 1
ATOM 738 N N . GLU A 1 91 ? 0.083 20.608 10.024 1.00 79.25 91 GLU A N 1
ATOM 739 C CA . GLU A 1 91 ? 1.204 20.435 10.956 1.00 79.25 91 GLU A CA 1
ATOM 740 C C . GLU A 1 91 ? 2.334 21.464 10.773 1.00 79.25 91 GLU A C 1
ATOM 742 O O . GLU A 1 91 ? 3.257 21.492 11.583 1.00 79.25 91 GLU A O 1
ATOM 747 N N . GLY A 1 92 ? 2.244 22.351 9.774 1.00 57.12 92 GLY A N 1
ATOM 748 C CA . GLY A 1 92 ? 3.074 23.556 9.694 1.00 57.12 92 GLY A CA 1
ATOM 749 C C . GLY A 1 92 ? 4.576 23.281 9.589 1.00 57.12 92 GLY A C 1
ATOM 750 O O . GLY A 1 92 ? 5.353 23.804 10.389 1.00 57.12 92 GLY A O 1
ATOM 751 N N . LYS A 1 93 ? 4.981 22.481 8.600 1.00 48.03 93 LYS A N 1
ATOM 752 C CA . LYS A 1 93 ? 6.351 22.508 8.069 1.00 48.03 93 LYS A CA 1
ATOM 753 C C . LYS A 1 93 ? 6.382 23.217 6.726 1.00 48.03 93 LYS A C 1
ATOM 755 O O . LYS A 1 93 ? 5.482 22.930 5.906 1.00 48.03 93 LYS A O 1
#